Protein AF-A0A1B0CCS4-F1 (afdb_monomer_lite)

Structure (mmCIF, N/CA/C/O backbone):
data_AF-A0A1B0CCS4-F1
#
_entry.id   AF-A0A1B0CCS4-F1
#
loop_
_atom_site.group_PDB
_atom_site.id
_atom_site.type_symbol
_atom_site.label_atom_id
_atom_site.label_alt_id
_atom_site.label_comp_id
_atom_site.label_asym_id
_atom_site.label_entity_id
_atom_site.label_seq_id
_atom_site.pdbx_PDB_ins_code
_atom_site.Cartn_x
_atom_site.Cartn_y
_atom_site.Cartn_z
_atom_site.occupancy
_atom_site.B_iso_or_equiv
_atom_site.auth_seq_id
_atom_site.auth_comp_id
_atom_site.auth_asym_id
_atom_site.auth_atom_id
_atom_site.pdbx_PDB_model_num
ATOM 1 N N . MET A 1 1 ? -5.269 3.651 11.216 1.00 90.56 1 MET A N 1
ATOM 2 C CA . MET A 1 1 ? -6.444 4.478 10.857 1.00 90.56 1 MET A CA 1
ATOM 3 C C . MET A 1 1 ? -7.748 3.938 11.432 1.00 90.56 1 MET A C 1
ATOM 5 O O . MET A 1 1 ? -8.229 4.553 12.365 1.00 90.56 1 MET A O 1
ATOM 9 N N . ILE A 1 2 ? -8.294 2.793 10.990 1.00 92.44 2 ILE A N 1
ATOM 10 C CA . ILE A 1 2 ? -9.589 2.283 11.511 1.00 92.44 2 ILE A CA 1
ATOM 11 C C . ILE A 1 2 ? -9.585 2.104 13.036 1.00 92.44 2 ILE A C 1
ATOM 13 O O . ILE A 1 2 ? -10.446 2.640 13.720 1.00 92.44 2 ILE A O 1
ATOM 17 N N . GLN A 1 3 ? -8.573 1.439 13.597 1.00 92.25 3 GLN A N 1
ATOM 18 C CA . GLN A 1 3 ? -8.464 1.315 15.053 1.00 92.25 3 GLN A CA 1
ATOM 19 C C . GLN A 1 3 ? -8.343 2.676 15.762 1.00 92.25 3 GLN A C 1
ATOM 21 O O . GLN A 1 3 ? -8.887 2.835 16.841 1.00 92.25 3 GLN A O 1
ATOM 26 N N . ALA A 1 4 ? -7.674 3.665 15.161 1.00 93.12 4 ALA A N 1
ATOM 27 C CA . ALA A 1 4 ? -7.569 5.004 15.746 1.00 93.12 4 ALA A CA 1
ATOM 28 C C . ALA A 1 4 ? -8.921 5.741 15.739 1.00 93.12 4 ALA A C 1
ATOM 30 O O . ALA A 1 4 ? -9.232 6.443 16.690 1.00 93.12 4 ALA A O 1
ATOM 31 N N . GLN A 1 5 ? -9.742 5.528 14.705 1.00 93.69 5 GLN A N 1
ATOM 32 C CA . GLN A 1 5 ? -11.083 6.104 14.595 1.00 93.69 5 GLN A CA 1
ATOM 33 C C . GLN A 1 5 ? -12.068 5.517 15.617 1.00 93.69 5 GLN A C 1
ATOM 35 O O . GLN A 1 5 ? -12.843 6.252 16.217 1.00 93.69 5 GLN A O 1
ATOM 40 N N . PHE A 1 6 ? -12.062 4.193 15.792 1.00 93.44 6 PHE A N 1
ATOM 41 C CA . PHE A 1 6 ? -13.057 3.480 16.609 1.00 93.44 6 PHE A CA 1
ATOM 42 C C . PHE A 1 6 ? -12.520 3.033 17.983 1.00 93.44 6 PHE A C 1
ATOM 44 O O . PHE A 1 6 ? -13.225 2.375 18.750 1.00 93.44 6 PHE A O 1
ATOM 51 N N . GLY A 1 7 ? -11.259 3.353 18.293 1.00 93.44 7 GLY A N 1
ATOM 52 C CA . GLY A 1 7 ? -10.506 2.912 19.475 1.00 93.44 7 GLY A CA 1
ATOM 53 C C . GLY A 1 7 ? -10.087 1.436 19.424 1.00 93.44 7 GLY A C 1
ATOM 54 O O . GLY A 1 7 ? -8.920 1.090 19.613 1.00 93.44 7 GLY A O 1
ATOM 55 N N . GLU A 1 8 ? -11.031 0.550 19.114 1.00 92.38 8 GLU A N 1
ATOM 56 C CA . GLU A 1 8 ? -10.821 -0.889 18.972 1.00 92.38 8 GLU A CA 1
ATOM 57 C C . GLU A 1 8 ? -11.276 -1.367 17.597 1.00 92.38 8 GLU A C 1
ATOM 59 O O . GLU A 1 8 ? -12.308 -0.939 17.083 1.00 92.38 8 GLU A O 1
ATOM 64 N N . LEU A 1 9 ? -10.555 -2.333 17.023 1.00 88.69 9 LEU A N 1
ATOM 65 C CA . LEU A 1 9 ? -10.891 -2.865 15.701 1.00 88.69 9 LEU A CA 1
ATOM 66 C C . LEU A 1 9 ? -12.282 -3.526 15.666 1.00 88.69 9 LEU A C 1
ATOM 68 O O . LEU A 1 9 ? -12.962 -3.448 14.651 1.00 88.69 9 LEU A O 1
ATOM 72 N N . ARG A 1 10 ? -12.733 -4.109 16.787 1.00 90.12 10 ARG A N 1
ATOM 73 C CA . ARG A 1 10 ? -14.058 -4.746 16.919 1.00 90.12 10 ARG A CA 1
ATOM 74 C C . ARG A 1 10 ? -15.230 -3.761 16.862 1.00 90.12 10 ARG A C 1
ATOM 76 O O . ARG A 1 10 ? -16.349 -4.187 16.622 1.00 90.12 10 ARG A O 1
ATOM 83 N N . LYS A 1 11 ? -14.979 -2.474 17.123 1.00 92.50 11 LYS A N 1
ATOM 84 C CA . LYS A 1 11 ? -15.982 -1.398 17.055 1.00 92.50 11 LYS A CA 1
ATOM 85 C C . LYS A 1 11 ? -16.073 -0.777 15.659 1.00 92.50 11 LYS A C 1
ATOM 87 O O . LYS A 1 11 ? -16.936 0.062 15.425 1.00 92.50 11 LYS A O 1
ATOM 92 N N . GLY A 1 12 ? -15.162 -1.148 14.757 1.00 89.94 12 GLY A N 1
ATOM 93 C CA . GLY A 1 12 ? -15.214 -0.737 13.362 1.00 89.94 12 GLY A CA 1
ATOM 94 C C . GLY A 1 12 ? -16.344 -1.435 12.596 1.00 89.94 12 GLY A C 1
ATOM 95 O O . GLY A 1 12 ? -16.918 -2.409 13.084 1.00 89.94 12 GLY A O 1
ATOM 96 N N . PRO A 1 13 ? -16.666 -0.948 11.389 1.00 91.44 13 PRO A N 1
ATOM 97 C CA . PRO A 1 13 ? -17.661 -1.581 10.531 1.00 91.44 13 PRO A CA 1
ATOM 98 C C . PRO A 1 13 ? -17.219 -2.991 10.116 1.00 91.44 13 PRO A C 1
ATOM 100 O O . PRO A 1 13 ? -16.036 -3.239 9.883 1.00 91.44 13 PRO A O 1
ATOM 103 N N . GLU A 1 14 ? -18.186 -3.898 9.978 1.00 90.06 14 GLU A N 1
ATOM 104 C CA . GLU A 1 14 ? -17.939 -5.288 9.569 1.00 90.06 14 GLU A CA 1
ATOM 105 C C . GLU A 1 14 ? -17.468 -5.388 8.111 1.00 90.06 14 GLU A C 1
ATOM 107 O O . GLU A 1 14 ? -16.645 -6.234 7.771 1.00 90.06 14 GLU A O 1
ATOM 112 N N . THR A 1 15 ? -17.952 -4.488 7.251 1.00 90.62 15 THR A N 1
ATOM 113 C CA . THR A 1 15 ? -17.571 -4.420 5.836 1.00 90.62 15 THR A CA 1
ATOM 114 C C . THR A 1 15 ? -16.955 -3.064 5.512 1.00 90.62 15 THR A C 1
ATOM 116 O O . THR A 1 15 ? -17.512 -2.015 5.838 1.00 90.62 15 THR A O 1
ATOM 119 N N . LEU A 1 16 ? -15.810 -3.086 4.828 1.00 90.56 16 LEU A N 1
ATOM 120 C CA . LEU A 1 16 ? -15.141 -1.906 4.288 1.00 90.56 16 LEU A CA 1
ATOM 121 C C . LEU A 1 16 ? -15.202 -1.956 2.763 1.00 90.56 16 LEU A C 1
ATOM 123 O O . LEU A 1 16 ? -14.878 -2.976 2.162 1.00 90.56 16 LEU A O 1
ATOM 127 N N . SER A 1 17 ? -15.606 -0.848 2.147 1.00 9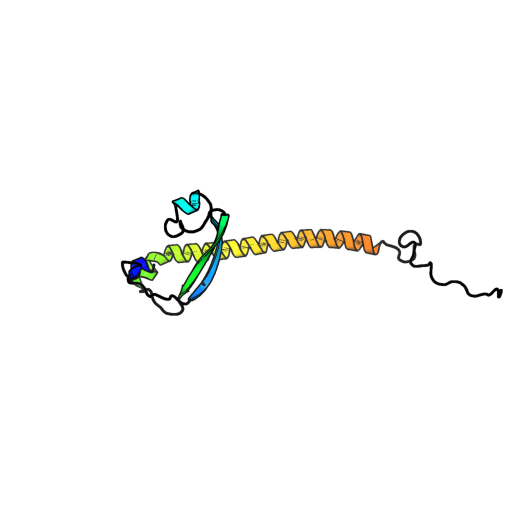2.69 17 SER A N 1
ATOM 128 C CA . SER A 1 17 ? -15.634 -0.686 0.690 1.00 92.69 17 SER A CA 1
ATOM 129 C C . SER A 1 17 ? -14.712 0.451 0.268 1.00 92.69 17 SER A C 1
ATOM 131 O O . SER A 1 17 ? -14.581 1.461 0.969 1.00 92.69 17 SER A O 1
ATOM 133 N N . GLY A 1 18 ? -14.034 0.263 -0.857 1.00 94.25 18 GLY A N 1
ATOM 134 C CA . GLY A 1 18 ? -13.088 1.232 -1.376 1.00 94.25 18 GLY A CA 1
ATOM 135 C C . GLY A 1 18 ? -12.334 0.730 -2.596 1.00 94.25 18 GLY A C 1
ATOM 136 O O . GLY A 1 18 ? -12.395 -0.440 -2.978 1.00 94.25 18 GLY A O 1
ATOM 137 N N . ARG A 1 19 ? -11.558 1.635 -3.181 1.00 95.12 19 ARG A N 1
ATOM 138 C CA . ARG A 1 19 ? -10.717 1.373 -4.347 1.00 95.12 19 ARG A CA 1
ATOM 139 C C . ARG A 1 19 ? -9.318 0.957 -3.923 1.00 95.12 19 ARG A C 1
ATOM 141 O O . ARG A 1 19 ? -8.679 1.659 -3.141 1.00 95.12 19 ARG A O 1
ATOM 148 N N . ILE A 1 20 ? -8.807 -0.124 -4.503 1.00 95.69 20 ILE A N 1
ATOM 149 C CA . ILE A 1 20 ? -7.416 -0.549 -4.316 1.00 95.69 20 ILE A CA 1
ATOM 150 C C . ILE A 1 20 ? -6.490 0.426 -5.053 1.00 95.69 20 ILE A C 1
ATOM 152 O O . ILE A 1 20 ? -6.655 0.669 -6.246 1.00 95.69 20 ILE A O 1
ATOM 156 N N . VAL A 1 21 ? -5.516 0.986 -4.336 1.00 94.81 21 VAL A N 1
ATOM 157 C CA . VAL A 1 21 ? -4.505 1.914 -4.876 1.00 94.81 21 VAL A CA 1
ATOM 158 C C . VAL A 1 21 ? -3.136 1.253 -4.986 1.00 94.81 21 VAL A C 1
ATOM 160 O O . VAL A 1 21 ? -2.336 1.620 -5.843 1.00 94.81 21 VAL A O 1
ATOM 163 N N . GLN A 1 22 ? -2.860 0.271 -4.132 1.00 94.31 22 GLN A N 1
ATOM 164 C CA . GLN A 1 22 ? -1.641 -0.523 -4.190 1.00 94.31 22 GLN A CA 1
ATOM 165 C C . GLN A 1 22 ? -1.945 -1.951 -3.769 1.00 94.31 22 GLN A C 1
ATOM 167 O O . GLN A 1 22 ? -2.749 -2.181 -2.865 1.00 94.31 22 GLN A O 1
ATOM 172 N N . LYS A 1 23 ? -1.274 -2.891 -4.423 1.00 95.06 23 LYS A N 1
ATOM 173 C CA . LYS A 1 23 ? -1.302 -4.308 -4.103 1.00 95.06 23 LYS A CA 1
ATOM 174 C C . LYS A 1 23 ? 0.140 -4.783 -3.995 1.00 95.06 23 LYS A C 1
ATOM 176 O O . LYS A 1 23 ? 0.882 -4.677 -4.965 1.00 95.06 23 LYS A O 1
ATOM 181 N N . ASP A 1 24 ? 0.512 -5.292 -2.830 1.00 94.38 24 ASP A N 1
ATOM 182 C CA . ASP A 1 24 ? 1.813 -5.907 -2.597 1.00 94.38 24 ASP A CA 1
ATOM 183 C C . ASP A 1 24 ? 1.595 -7.402 -2.314 1.00 94.38 24 ASP A C 1
ATOM 185 O O . ASP A 1 24 ? 0.904 -7.766 -1.358 1.00 94.38 24 ASP A O 1
ATOM 189 N N . SER A 1 25 ? 2.159 -8.261 -3.164 1.00 96.12 25 SER A N 1
ATOM 190 C CA . SER A 1 25 ? 2.066 -9.718 -3.038 1.00 96.12 25 SER A CA 1
ATOM 191 C C . SER A 1 25 ? 3.229 -10.271 -2.222 1.00 96.12 25 SER A C 1
ATOM 193 O O . SER A 1 25 ? 4.394 -9.970 -2.485 1.00 96.12 25 SER A O 1
ATOM 195 N N . PHE A 1 26 ? 2.913 -11.117 -1.249 1.00 96.12 26 PHE A N 1
ATOM 196 C CA . PHE A 1 26 ? 3.867 -11.731 -0.337 1.00 96.12 26 PHE A CA 1
ATOM 197 C C . PHE A 1 26 ? 3.723 -13.247 -0.339 1.00 96.12 26 PHE A C 1
ATOM 199 O O . PHE A 1 26 ? 2.670 -13.805 -0.638 1.00 96.12 26 PHE A O 1
ATOM 206 N N . THR A 1 27 ? 4.805 -13.915 0.042 1.00 96.94 27 THR A N 1
ATOM 207 C CA . THR A 1 27 ? 4.798 -15.334 0.393 1.00 96.94 27 THR A CA 1
ATOM 208 C C . THR A 1 27 ? 5.088 -15.443 1.881 1.00 96.94 27 THR A C 1
ATOM 210 O O . THR A 1 27 ? 6.019 -14.813 2.374 1.00 96.94 27 THR A O 1
ATOM 213 N N . MET A 1 28 ? 4.269 -16.200 2.606 1.00 96.94 28 MET A N 1
ATOM 214 C CA . MET A 1 28 ? 4.408 -16.376 4.046 1.00 96.94 28 MET A CA 1
ATOM 215 C C . MET A 1 28 ? 5.721 -17.092 4.373 1.00 96.94 28 MET A C 1
ATOM 217 O O . MET A 1 28 ? 5.937 -18.224 3.945 1.00 96.94 28 MET A O 1
ATOM 221 N N . ASP A 1 29 ? 6.559 -16.446 5.178 1.00 96.06 29 ASP A N 1
ATOM 222 C CA . ASP A 1 29 ? 7.798 -16.998 5.728 1.00 96.06 29 ASP A CA 1
ATOM 223 C C . ASP A 1 29 ? 7.776 -16.964 7.272 1.00 96.06 29 ASP A C 1
ATOM 225 O O . ASP A 1 29 ? 6.869 -16.395 7.894 1.00 96.06 29 ASP A O 1
ATOM 229 N N . GLU A 1 30 ? 8.768 -17.569 7.930 1.00 94.69 30 GLU A N 1
ATOM 230 C CA . GLU A 1 30 ? 8.865 -17.590 9.396 1.00 94.69 30 GLU A CA 1
ATOM 231 C C . GLU A 1 30 ? 8.965 -16.192 10.022 1.00 94.69 30 GLU A C 1
ATOM 233 O O . GLU A 1 30 ? 8.521 -15.987 11.158 1.00 94.69 30 GLU A O 1
ATOM 238 N N . THR A 1 31 ? 9.558 -15.222 9.323 1.00 94.56 31 THR A N 1
ATOM 239 C CA . THR A 1 31 ? 9.749 -13.861 9.841 1.00 94.56 31 THR A CA 1
ATOM 240 C C . THR A 1 31 ? 8.442 -13.071 9.814 1.00 94.56 31 THR A C 1
ATOM 242 O O . THR A 1 31 ? 8.072 -12.438 10.809 1.00 94.56 31 THR A O 1
ATOM 245 N N . LEU A 1 32 ? 7.694 -13.172 8.716 1.00 94.56 32 LEU A N 1
ATOM 246 C CA . LEU A 1 32 ? 6.375 -12.594 8.520 1.00 94.56 32 LEU A CA 1
ATOM 247 C C . LEU A 1 32 ? 5.377 -13.226 9.475 1.00 94.56 32 LEU A C 1
ATOM 249 O O . LEU A 1 32 ? 4.640 -12.494 10.129 1.00 94.56 32 LEU A O 1
ATOM 253 N N . ARG A 1 33 ? 5.418 -14.548 9.666 1.00 94.31 33 ARG A N 1
ATOM 254 C CA . ARG A 1 33 ? 4.539 -15.243 10.613 1.00 94.31 33 ARG A CA 1
ATOM 255 C C . ARG A 1 33 ? 4.710 -14.747 12.052 1.00 94.31 33 ARG A C 1
ATOM 257 O O . ARG A 1 33 ? 3.728 -14.595 12.774 1.00 94.31 33 ARG A O 1
ATOM 264 N N . LYS A 1 34 ? 5.946 -14.449 12.471 1.00 93.75 34 LYS A N 1
ATOM 265 C CA . LYS A 1 34 ? 6.238 -13.889 13.805 1.00 93.75 34 LYS A CA 1
ATOM 266 C C . LYS A 1 34 ? 5.762 -12.441 13.956 1.00 93.75 34 LYS A C 1
ATOM 268 O O . LYS A 1 34 ? 5.308 -12.058 15.035 1.00 93.75 34 LYS A O 1
ATOM 273 N N . ARG A 1 35 ? 5.876 -11.633 12.896 1.00 95.06 35 ARG A N 1
ATOM 274 C CA . ARG A 1 35 ? 5.491 -10.209 12.897 1.00 95.06 35 ARG A CA 1
ATOM 275 C C . ARG A 1 35 ? 3.981 -10.013 12.754 1.00 95.06 35 ARG A C 1
ATOM 277 O O . ARG A 1 35 ? 3.392 -9.215 13.478 1.00 95.06 35 ARG A O 1
ATOM 284 N N . LEU A 1 36 ? 3.352 -10.746 11.842 1.00 94.12 36 LEU A N 1
ATOM 285 C CA . LEU A 1 36 ? 1.940 -10.644 11.479 1.00 94.12 36 LEU A CA 1
ATOM 286 C C . LEU A 1 36 ? 1.130 -11.706 12.223 1.00 94.12 36 LEU A C 1
ATOM 288 O O . LEU A 1 36 ? 0.576 -12.626 11.628 1.00 94.12 36 LEU A O 1
ATOM 292 N N . LYS A 1 37 ? 1.045 -11.571 13.551 1.00 91.62 37 LYS A N 1
ATOM 293 C CA . LYS A 1 37 ? 0.366 -12.552 14.421 1.00 91.62 37 LYS A CA 1
ATOM 294 C C . LYS A 1 37 ? -1.086 -12.825 14.014 1.00 91.62 37 LYS A C 1
ATOM 296 O O . LYS A 1 37 ? -1.571 -13.940 14.160 1.00 91.62 37 LYS A O 1
ATOM 301 N N . TYR A 1 38 ? -1.768 -11.826 13.458 1.00 91.44 38 TYR A N 1
ATOM 302 C CA . TYR A 1 38 ? -3.139 -11.962 12.964 1.00 91.44 38 TYR A CA 1
ATOM 303 C C . TYR A 1 38 ? -3.256 -12.852 11.709 1.00 91.44 38 TYR A C 1
ATOM 305 O O . TYR A 1 38 ? -4.337 -13.360 11.433 1.00 91.44 38 TYR A O 1
ATOM 313 N N . LEU A 1 39 ? -2.153 -13.114 10.998 1.00 94.00 39 LEU A N 1
ATOM 314 C CA . LEU A 1 39 ? -2.071 -14.026 9.851 1.00 94.00 39 LEU A CA 1
ATOM 315 C C . LEU A 1 39 ? -1.380 -15.359 10.182 1.00 94.00 39 LEU A C 1
ATOM 317 O O . LEU A 1 39 ? -1.100 -16.139 9.280 1.00 94.00 39 LEU A O 1
ATOM 321 N N . GLN A 1 40 ? -1.116 -15.674 11.457 1.00 93.38 40 GLN A N 1
ATOM 322 C CA . GLN A 1 40 ? -0.358 -16.884 11.827 1.00 93.38 40 GLN A CA 1
ATOM 323 C C . GLN A 1 40 ? -1.045 -18.214 11.467 1.00 93.38 40 GLN A C 1
ATOM 325 O O . GLN A 1 40 ? -0.418 -19.276 11.558 1.00 93.38 40 GLN A O 1
ATOM 330 N N . HIS A 1 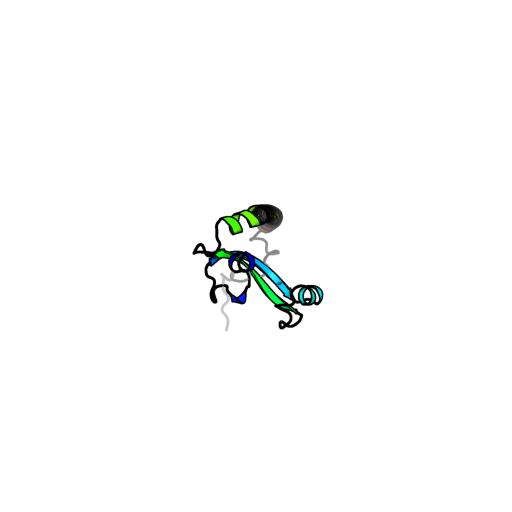41 ? -2.342 -18.139 11.160 1.00 93.94 41 HIS A N 1
ATOM 331 C CA . HIS A 1 41 ? -3.185 -19.249 10.732 1.00 93.94 41 HIS A CA 1
ATOM 332 C C . HIS A 1 41 ? -2.908 -19.651 9.278 1.00 93.94 41 HIS A C 1
ATOM 334 O O . HIS A 1 41 ? -3.239 -20.767 8.888 1.00 93.94 41 HIS A O 1
ATOM 340 N N . LEU A 1 42 ? -2.279 -18.770 8.492 1.00 95.00 42 LEU A N 1
ATOM 341 C CA . LEU A 1 42 ? -1.824 -19.094 7.149 1.00 95.00 42 LEU A CA 1
ATOM 342 C C . LEU A 1 42 ? -0.582 -20.006 7.218 1.00 95.00 42 LEU A C 1
ATOM 344 O O . LEU A 1 42 ? 0.331 -19.740 8.011 1.00 95.00 42 LEU A O 1
ATOM 348 N N . PRO A 1 43 ? -0.518 -21.071 6.399 1.00 94.75 43 PRO A N 1
ATOM 349 C CA . PRO A 1 43 ? 0.670 -21.909 6.280 1.00 94.75 43 PRO A CA 1
ATOM 350 C C . PRO A 1 43 ? 1.891 -21.137 5.764 1.00 94.75 43 PRO A C 1
ATOM 352 O O . PRO A 1 43 ? 1.764 -20.145 5.047 1.00 94.75 43 PRO A O 1
ATOM 355 N N . ILE A 1 44 ? 3.087 -21.638 6.073 1.00 95.06 44 ILE A N 1
ATOM 356 C CA . ILE A 1 44 ? 4.327 -21.185 5.424 1.00 95.06 44 ILE A CA 1
ATOM 357 C C . ILE A 1 44 ? 4.253 -21.513 3.923 1.00 95.06 44 ILE A C 1
ATOM 359 O O . ILE A 1 44 ? 3.590 -22.471 3.530 1.00 95.06 44 ILE A O 1
ATOM 363 N N . ALA A 1 45 ? 4.900 -20.693 3.094 1.00 94.44 45 ALA A N 1
ATOM 364 C CA . ALA A 1 45 ? 4.836 -20.699 1.631 1.00 94.44 45 ALA A CA 1
ATOM 365 C C . ALA A 1 45 ? 3.464 -20.340 1.023 1.00 94.44 45 ALA A C 1
ATOM 367 O O . ALA A 1 45 ? 3.328 -20.297 -0.199 1.00 94.44 45 ALA A O 1
ATOM 368 N N . CYS A 1 46 ? 2.451 -20.024 1.838 1.00 96.06 46 CYS A N 1
ATOM 369 C CA . CYS A 1 46 ? 1.178 -19.506 1.342 1.00 96.06 46 CYS A CA 1
ATOM 370 C C . CYS A 1 46 ? 1.359 -18.095 0.764 1.00 96.06 46 CYS A C 1
ATOM 372 O O . CYS A 1 46 ? 1.981 -17.239 1.397 1.00 96.06 46 CYS A O 1
ATOM 374 N N . GLN A 1 47 ? 0.807 -17.839 -0.422 1.00 96.62 47 GLN A N 1
ATOM 375 C CA . GLN A 1 47 ? 0.802 -16.507 -1.022 1.00 96.62 47 GLN A CA 1
ATOM 376 C C . GLN A 1 47 ? -0.386 -15.691 -0.511 1.00 96.62 47 GLN A C 1
ATOM 378 O O . GLN A 1 47 ? -1.508 -16.190 -0.444 1.00 96.62 47 GLN A O 1
ATOM 383 N N . PHE A 1 48 ? -0.142 -14.432 -0.162 1.00 96.44 48 PHE A N 1
ATOM 384 C CA . PHE A 1 48 ? -1.178 -13.496 0.261 1.00 96.44 48 PHE A CA 1
ATOM 385 C C . PHE A 1 48 ? -0.868 -12.088 -0.231 1.00 96.44 48 PHE A C 1
ATOM 387 O O . PHE A 1 48 ? 0.287 -11.722 -0.441 1.00 96.44 48 PHE A O 1
ATOM 394 N N . ASP A 1 49 ? -1.914 -11.284 -0.372 1.00 96.25 49 ASP A N 1
ATOM 395 C CA . ASP A 1 49 ? -1.807 -9.914 -0.850 1.00 96.25 49 ASP A CA 1
ATOM 396 C C . ASP A 1 49 ? -2.170 -8.931 0.261 1.00 96.25 49 ASP A C 1
ATOM 398 O O . ASP A 1 49 ? -3.175 -9.091 0.956 1.00 96.25 49 ASP A O 1
ATOM 402 N N . VAL A 1 50 ? -1.368 -7.880 0.402 1.00 94.69 50 VAL A N 1
ATOM 403 C CA . VAL A 1 50 ? -1.705 -6.714 1.218 1.00 94.69 50 VAL A CA 1
ATOM 404 C C . VAL A 1 50 ? -2.128 -5.599 0.279 1.00 94.69 50 VAL A C 1
ATOM 406 O O . VAL A 1 50 ? -1.393 -5.222 -0.635 1.00 94.69 50 VAL A O 1
ATOM 409 N N . VAL A 1 51 ? -3.329 -5.072 0.507 1.00 95.19 51 VAL A N 1
ATOM 410 C CA . VAL A 1 51 ? -3.907 -4.011 -0.318 1.00 95.19 51 VAL A CA 1
ATOM 411 C C . VAL A 1 51 ? -4.013 -2.710 0.465 1.00 95.19 51 VAL A C 1
ATOM 413 O O . VAL A 1 51 ? -4.502 -2.673 1.593 1.00 95.19 51 VAL A O 1
ATOM 416 N N . GLU A 1 52 ? -3.567 -1.622 -0.152 1.00 93.69 52 GLU A N 1
ATOM 417 C CA . GLU A 1 52 ? -3.887 -0.269 0.291 1.00 93.69 52 GLU A CA 1
ATOM 418 C C . GLU A 1 52 ? -5.163 0.173 -0.420 1.00 93.69 52 GLU A C 1
ATOM 420 O O . GLU A 1 52 ? -5.224 0.156 -1.653 1.00 93.69 52 GLU A O 1
ATOM 425 N N . ILE A 1 53 ? -6.170 0.580 0.353 1.00 93.44 53 ILE A N 1
ATOM 426 C CA . ILE A 1 53 ? -7.465 1.021 -0.167 1.00 93.44 53 ILE A CA 1
ATOM 427 C C . ILE A 1 53 ? -7.738 2.482 0.177 1.00 93.44 53 ILE A C 1
ATOM 429 O O . ILE A 1 53 ? -7.361 2.970 1.242 1.00 93.44 53 ILE A O 1
ATOM 433 N N . VAL A 1 54 ? -8.441 3.163 -0.721 1.00 92.38 54 VAL A N 1
ATOM 434 C CA . VAL A 1 54 ? -9.082 4.454 -0.464 1.00 92.38 54 VAL A CA 1
ATOM 435 C C . VAL A 1 54 ? -10.570 4.198 -0.309 1.00 92.38 54 VAL A C 1
ATOM 437 O O . VAL A 1 54 ? -11.195 3.675 -1.229 1.00 92.38 54 VAL A O 1
ATOM 440 N N . PHE A 1 55 ? -11.118 4.545 0.852 1.00 91.50 55 PHE A N 1
ATOM 441 C CA . PHE A 1 55 ? -12.536 4.357 1.146 1.00 91.50 55 PHE A CA 1
ATOM 442 C C . PHE A 1 55 ? -13.411 5.209 0.224 1.00 91.50 55 PHE A C 1
ATOM 444 O O . PHE A 1 55 ? -13.088 6.369 -0.034 1.00 91.50 55 PHE A O 1
ATOM 451 N N . ASP A 1 56 ? -14.525 4.642 -0.240 1.00 86.44 56 ASP A N 1
ATOM 452 C CA . ASP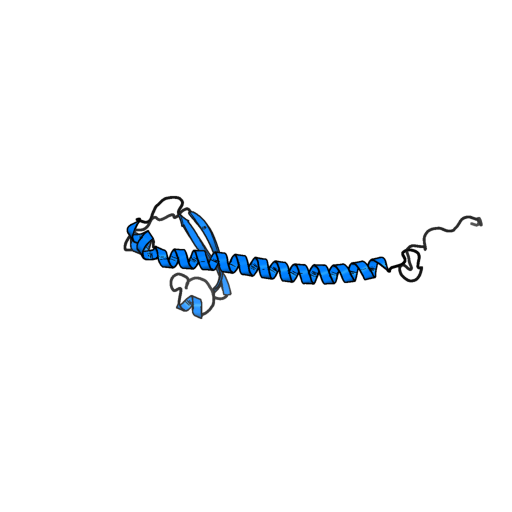 A 1 56 ? -15.494 5.382 -1.061 1.00 86.44 56 ASP A CA 1
ATOM 453 C C . ASP A 1 56 ? -16.316 6.357 -0.208 1.00 86.44 56 ASP A C 1
ATOM 455 O O . ASP A 1 56 ? -16.634 7.465 -0.635 1.00 86.44 56 ASP A O 1
ATOM 459 N N . THR A 1 57 ? -16.610 5.963 1.032 1.00 85.62 57 THR A N 1
ATOM 460 C CA . THR A 1 57 ? -17.274 6.797 2.038 1.00 85.62 57 THR A CA 1
ATOM 461 C C . THR A 1 57 ? -16.279 7.267 3.101 1.00 85.62 57 THR A C 1
ATOM 463 O O . THR A 1 57 ? -15.409 6.487 3.501 1.00 85.62 57 THR A O 1
ATOM 466 N N . PRO A 1 58 ? -16.412 8.496 3.632 1.00 84.50 58 PRO A N 1
ATOM 467 C CA . PRO A 1 58 ? -15.553 8.993 4.702 1.00 84.50 58 PRO A CA 1
ATOM 468 C C . PRO A 1 58 ? -15.879 8.292 6.033 1.00 84.50 58 PRO A C 1
ATOM 470 O O . PRO A 1 58 ? -16.685 8.763 6.826 1.00 84.50 58 PRO A O 1
ATOM 473 N N . ILE A 1 59 ? -15.253 7.135 6.265 1.00 88.38 59 ILE A N 1
ATOM 474 C CA . ILE A 1 59 ? -15.383 6.342 7.506 1.00 88.38 59 ILE A CA 1
ATOM 475 C C . ILE A 1 59 ? -14.475 6.901 8.618 1.00 88.38 59 ILE A C 1
ATOM 477 O O . ILE A 1 59 ? -14.701 6.656 9.800 1.00 88.38 59 ILE A O 1
ATOM 481 N N . VAL A 1 60 ? -13.432 7.644 8.241 1.00 91.75 60 VAL A N 1
ATOM 482 C CA . VAL A 1 60 ? -12.406 8.186 9.140 1.00 91.75 60 VAL A CA 1
ATOM 483 C C . VAL A 1 60 ? -12.575 9.701 9.252 1.00 91.75 60 VAL A C 1
ATOM 485 O O . VAL A 1 60 ? -12.768 10.373 8.238 1.00 91.75 60 VAL A O 1
ATOM 488 N N . SER A 1 61 ? -12.498 10.236 10.472 1.00 92.81 61 SER A N 1
ATOM 489 C CA . SER A 1 61 ? -12.629 11.668 10.731 1.00 92.81 61 SER A CA 1
ATOM 490 C C . SER A 1 61 ? -11.433 12.456 10.175 1.00 92.81 61 SER A C 1
ATOM 492 O O . SER A 1 61 ? -10.332 11.908 10.051 1.00 92.81 61 SER A O 1
ATOM 494 N N . PRO A 1 62 ? -11.605 13.756 9.873 1.00 91.81 62 PRO A N 1
ATOM 495 C CA . PRO A 1 62 ? -10.515 14.602 9.386 1.00 91.81 62 PRO A CA 1
ATOM 496 C C . PRO A 1 62 ? -9.320 14.664 10.346 1.00 91.81 62 PRO A C 1
ATOM 498 O O . PRO A 1 62 ? -8.182 14.669 9.895 1.00 91.81 62 PRO A O 1
ATOM 501 N N . GLU A 1 63 ? -9.562 14.648 11.657 1.00 94.12 63 GLU A N 1
ATOM 502 C CA . GLU A 1 63 ? -8.511 14.679 12.686 1.00 94.12 63 GLU A CA 1
ATOM 503 C C . GLU A 1 63 ? -7.611 13.438 12.619 1.00 94.12 63 GLU A C 1
ATOM 505 O O . GLU A 1 63 ? -6.380 13.525 12.639 1.00 94.12 63 GLU A O 1
ATOM 510 N N . VAL A 1 64 ? -8.223 12.258 12.469 1.00 94.69 64 VAL A N 1
ATOM 511 C CA . VAL A 1 64 ? -7.475 11.011 12.295 1.00 94.69 64 VAL A CA 1
ATOM 512 C C . VAL A 1 64 ? -6.777 11.018 10.937 1.00 94.69 64 VAL A C 1
ATOM 514 O O . VAL A 1 64 ? -5.613 10.641 10.856 1.00 94.69 64 VAL A O 1
ATOM 517 N N . MET A 1 65 ? -7.430 11.486 9.870 1.00 92.62 65 MET A N 1
ATOM 518 C CA . MET A 1 65 ? -6.787 11.630 8.558 1.00 92.62 65 MET A CA 1
ATOM 519 C C . MET A 1 65 ? -5.531 12.509 8.620 1.00 92.62 65 MET A C 1
ATOM 521 O O . MET A 1 65 ? -4.516 12.150 8.022 1.00 92.62 65 MET A O 1
ATOM 525 N N . ASP A 1 66 ? -5.584 13.617 9.359 1.00 94.12 66 ASP A N 1
ATOM 526 C CA . ASP A 1 66 ? -4.463 14.542 9.515 1.00 94.12 66 ASP A CA 1
ATOM 527 C C . ASP A 1 66 ? -3.299 13.905 10.284 1.00 94.12 66 ASP A C 1
ATOM 529 O O . ASP A 1 66 ? -2.149 13.976 9.846 1.00 94.12 66 ASP A O 1
ATOM 533 N N . THR A 1 67 ? -3.614 13.145 11.340 1.00 95.19 67 THR A N 1
ATOM 534 C CA . THR A 1 67 ? -2.633 12.381 12.132 1.00 95.19 67 THR A CA 1
ATOM 535 C C . THR A 1 67 ? -1.812 11.411 11.271 1.00 95.19 67 THR A C 1
ATOM 537 O O . THR A 1 67 ? -0.624 11.212 11.512 1.00 95.19 67 THR A O 1
ATOM 540 N N . PHE A 1 68 ? -2.424 10.804 10.247 1.00 94.25 68 PHE A N 1
ATOM 541 C CA . PHE A 1 68 ? -1.750 9.870 9.331 1.00 94.25 68 PHE A CA 1
ATOM 542 C C . PHE A 1 68 ? -1.296 10.532 8.015 1.00 94.25 68 PHE A C 1
ATOM 544 O O . PHE A 1 68 ? -0.813 9.844 7.112 1.00 94.25 68 PHE A O 1
ATOM 551 N N . SER A 1 69 ? -1.429 11.854 7.871 1.00 93.38 69 SER A N 1
ATOM 552 C CA . SER A 1 69 ? -1.241 12.542 6.588 1.00 93.38 69 SER A CA 1
ATOM 553 C C . SER A 1 69 ? 0.181 12.422 6.032 1.00 93.38 69 SER A C 1
ATOM 555 O O . SER A 1 69 ? 0.355 12.233 4.826 1.00 93.38 69 SER A O 1
ATOM 557 N N . GLU A 1 70 ? 1.205 12.479 6.885 1.00 95.88 70 GLU A N 1
ATOM 558 C CA . GLU A 1 70 ? 2.604 12.305 6.478 1.00 95.88 70 GLU A CA 1
ATOM 559 C C . GLU A 1 70 ? 2.877 10.892 5.956 1.00 95.88 70 GLU A C 1
ATOM 561 O O . GLU A 1 70 ? 3.516 10.721 4.915 1.00 95.88 70 GLU A O 1
ATOM 566 N N . GLU A 1 71 ? 2.337 9.875 6.630 1.00 94.25 71 GLU A N 1
ATOM 567 C CA . GLU A 1 71 ? 2.475 8.483 6.211 1.00 94.25 71 GLU A CA 1
ATOM 568 C C . GLU A 1 71 ? 1.784 8.250 4.860 1.00 94.25 71 GLU A C 1
ATOM 570 O O . GLU A 1 71 ? 2.374 7.665 3.949 1.00 94.25 71 GLU A O 1
ATOM 575 N N . LEU A 1 72 ? 0.568 8.778 4.687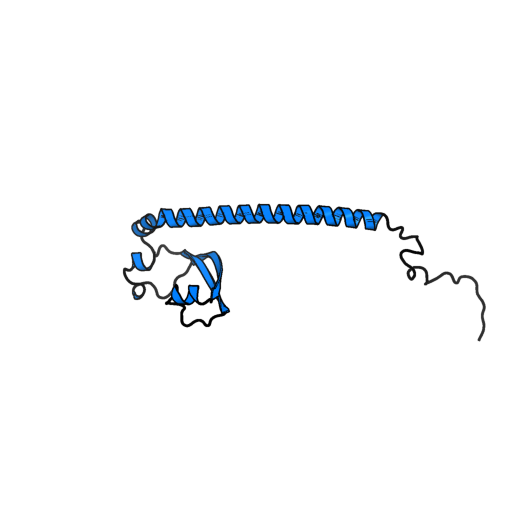 1.00 93.06 72 LEU A N 1
ATOM 576 C CA . LEU A 1 72 ? -0.174 8.705 3.425 1.00 93.06 72 LEU A CA 1
ATOM 577 C C . LEU A 1 72 ? 0.577 9.402 2.279 1.00 93.06 72 LEU A C 1
ATOM 579 O O . LEU A 1 72 ? 0.693 8.844 1.184 1.00 93.06 72 LEU A O 1
ATOM 583 N N . LYS A 1 73 ? 1.143 10.591 2.528 1.00 94.38 73 LYS A N 1
ATOM 584 C CA . LYS A 1 73 ? 1.970 11.321 1.551 1.00 94.38 73 LYS A CA 1
ATOM 585 C C . LYS A 1 73 ? 3.231 10.541 1.185 1.00 94.38 73 LYS A C 1
ATOM 587 O O . LYS A 1 73 ? 3.569 10.446 0.005 1.00 94.38 73 LYS A O 1
ATOM 592 N N . SER A 1 74 ? 3.906 9.950 2.171 1.00 95.50 74 SER A N 1
ATOM 593 C CA . SER A 1 74 ? 5.091 9.113 1.956 1.00 95.50 74 SER A CA 1
ATOM 594 C C . SER A 1 74 ? 4.768 7.905 1.071 1.00 95.50 74 SER A C 1
ATOM 596 O O . SER A 1 74 ? 5.446 7.665 0.070 1.00 95.50 74 SER A O 1
ATOM 598 N N . ARG A 1 75 ? 3.663 7.202 1.352 1.00 93.81 75 ARG A N 1
ATOM 599 C CA . ARG A 1 75 ? 3.191 6.077 0.528 1.00 93.81 75 ARG A CA 1
ATOM 600 C C . ARG A 1 75 ? 2.858 6.509 -0.901 1.00 93.81 75 ARG A C 1
ATOM 602 O O . ARG A 1 75 ? 3.297 5.862 -1.851 1.00 93.81 75 ARG A O 1
ATOM 609 N N . ALA A 1 76 ? 2.170 7.638 -1.075 1.00 93.56 76 ALA A N 1
ATOM 610 C CA . ALA A 1 76 ? 1.871 8.189 -2.397 1.00 93.56 76 ALA A CA 1
ATOM 611 C C . ALA A 1 76 ? 3.141 8.548 -3.189 1.00 93.56 76 ALA A C 1
ATOM 613 O O . ALA A 1 76 ? 3.241 8.229 -4.375 1.00 93.56 76 ALA A O 1
ATOM 614 N N . LYS A 1 77 ? 4.140 9.152 -2.535 1.00 95.25 77 LYS A N 1
ATOM 615 C CA . LYS A 1 77 ? 5.440 9.450 -3.150 1.00 95.25 77 LYS A CA 1
ATOM 616 C C . LYS A 1 77 ? 6.163 8.171 -3.566 1.00 95.25 77 LYS A C 1
ATOM 618 O O 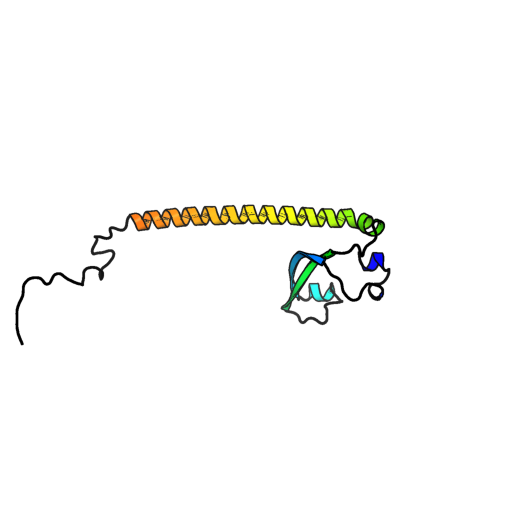. LYS A 1 77 ? 6.642 8.086 -4.694 1.00 95.25 77 LYS A O 1
ATOM 623 N N . ASN A 1 78 ? 6.196 7.162 -2.697 1.00 93.19 78 ASN A N 1
ATOM 624 C CA . ASN A 1 78 ? 6.830 5.879 -2.996 1.00 93.19 78 ASN A CA 1
ATOM 625 C C . ASN A 1 78 ? 6.188 5.201 -4.213 1.00 93.19 78 ASN A C 1
ATOM 627 O O . ASN A 1 78 ? 6.909 4.686 -5.064 1.00 93.19 78 ASN A O 1
ATOM 631 N N . ARG A 1 79 ? 4.857 5.273 -4.360 1.00 92.69 79 ARG A N 1
ATOM 632 C CA . ARG A 1 79 ? 4.163 4.797 -5.569 1.00 92.69 79 ARG A CA 1
ATOM 633 C C . ARG A 1 79 ? 4.631 5.505 -6.832 1.00 92.69 79 ARG A C 1
ATOM 635 O O . ARG A 1 79 ? 4.918 4.848 -7.826 1.00 92.69 79 ARG A O 1
ATOM 642 N N . GLN A 1 80 ? 4.723 6.832 -6.801 1.00 93.81 80 GLN A N 1
ATOM 643 C CA . GLN A 1 80 ? 5.169 7.606 -7.962 1.00 93.81 80 GLN A CA 1
ATOM 644 C C . GLN A 1 80 ? 6.616 7.284 -8.342 1.00 93.81 80 GLN A C 1
ATOM 646 O O . GLN A 1 80 ? 6.926 7.161 -9.527 1.00 93.81 80 GLN A O 1
ATOM 651 N N . VAL A 1 81 ? 7.491 7.120 -7.346 1.00 95.44 81 VAL A N 1
ATOM 652 C CA . VAL A 1 81 ? 8.887 6.724 -7.565 1.00 95.44 81 VAL A CA 1
ATOM 653 C C . VAL A 1 81 ? 8.951 5.338 -8.204 1.00 95.44 81 VAL A C 1
ATOM 655 O O . VAL A 1 81 ? 9.551 5.212 -9.268 1.00 95.44 81 VAL A O 1
ATOM 658 N N . ARG A 1 82 ? 8.261 4.338 -7.639 1.00 91.69 82 ARG A N 1
ATOM 659 C CA . ARG A 1 82 ? 8.203 2.978 -8.206 1.00 91.69 82 ARG A CA 1
ATOM 660 C C . ARG A 1 82 ? 7.684 2.980 -9.643 1.00 91.69 82 ARG A C 1
ATOM 662 O O . ARG A 1 82 ? 8.337 2.428 -10.519 1.00 91.69 82 ARG A O 1
ATOM 669 N N . ALA A 1 83 ? 6.580 3.679 -9.909 1.00 92.38 83 ALA A N 1
ATOM 670 C CA . ALA A 1 83 ? 6.008 3.774 -11.252 1.00 92.38 83 ALA A CA 1
ATOM 671 C C . ALA A 1 83 ? 6.971 4.432 -12.255 1.00 92.38 83 ALA A C 1
ATOM 673 O O . ALA A 1 83 ? 7.024 4.059 -13.426 1.00 92.38 83 ALA A O 1
ATOM 674 N N . ARG A 1 84 ? 7.758 5.422 -11.815 1.00 95.00 84 ARG A N 1
ATOM 675 C CA . ARG A 1 84 ? 8.793 6.038 -12.652 1.00 95.00 84 ARG A CA 1
ATOM 676 C C . ARG A 1 84 ? 9.947 5.072 -12.915 1.00 95.00 84 ARG A C 1
ATOM 678 O O . ARG A 1 84 ? 10.409 4.985 -14.049 1.00 95.00 84 ARG A O 1
ATOM 685 N N . GLU A 1 85 ? 10.422 4.378 -11.887 1.00 95.25 85 GLU A N 1
ATOM 686 C CA . GLU A 1 85 ? 11.505 3.399 -12.002 1.00 95.25 85 GLU A CA 1
ATOM 687 C C . GLU A 1 85 ? 11.123 2.227 -12.907 1.00 95.25 85 GLU A C 1
ATOM 689 O O . GLU A 1 85 ? 11.939 1.807 -13.724 1.00 95.25 85 GLU A O 1
ATOM 694 N N . GLU A 1 86 ? 9.882 1.745 -12.817 1.00 93.50 86 GLU A N 1
ATOM 695 C CA . GLU A 1 86 ? 9.336 0.714 -13.703 1.00 93.50 86 GLU A CA 1
ATOM 696 C C . GLU A 1 86 ? 9.329 1.171 -15.159 1.00 93.50 86 GLU A C 1
ATOM 698 O O . GLU A 1 86 ? 9.924 0.492 -15.992 1.00 93.50 86 GLU A O 1
ATOM 703 N N . ARG A 1 87 ? 8.806 2.367 -15.462 1.00 94.38 87 ARG A N 1
ATOM 704 C CA . ARG A 1 87 ? 8.843 2.915 -16.832 1.00 94.38 87 ARG A CA 1
ATOM 705 C C . ARG A 1 87 ? 10.261 3.036 -17.375 1.00 94.38 87 ARG A C 1
ATOM 707 O O . ARG A 1 87 ? 10.524 2.680 -18.517 1.00 94.38 87 ARG A O 1
ATOM 714 N N . ILE A 1 88 ? 11.195 3.534 -16.564 1.00 95.81 88 ILE A N 1
ATOM 715 C CA . ILE A 1 88 ? 12.601 3.652 -16.976 1.00 95.81 88 ILE A CA 1
ATOM 716 C C . ILE A 1 88 ? 13.194 2.264 -17.251 1.00 95.81 88 ILE A C 1
ATOM 718 O O . ILE A 1 88 ? 13.961 2.099 -18.200 1.00 95.81 88 ILE A O 1
ATOM 722 N N . ARG A 1 89 ? 12.862 1.267 -16.425 1.00 95.06 89 ARG A N 1
ATOM 723 C CA . ARG A 1 89 ? 13.319 -0.113 -16.602 1.00 95.06 89 ARG A CA 1
ATOM 724 C C . ARG A 1 89 ? 12.762 -0.715 -17.892 1.00 95.06 89 ARG A C 1
ATOM 726 O O . ARG A 1 89 ? 13.538 -1.264 -18.664 1.00 95.06 89 ARG A O 1
ATOM 733 N N . GLU A 1 90 ? 11.468 -0.557 -18.147 1.00 94.69 90 GLU A N 1
ATOM 734 C CA . GLU A 1 90 ? 10.803 -1.014 -19.373 1.00 94.69 90 GLU A CA 1
ATOM 735 C C . GLU A 1 90 ? 11.407 -0.370 -20.620 1.00 94.69 90 GLU A C 1
ATOM 737 O O . GLU A 1 90 ? 11.751 -1.075 -21.563 1.00 94.69 90 GLU A O 1
ATOM 742 N N . MET A 1 91 ? 11.637 0.947 -20.605 1.00 94.38 91 MET A N 1
ATOM 743 C CA . MET A 1 91 ? 12.285 1.645 -21.720 1.00 94.38 91 MET A CA 1
ATOM 744 C C . MET A 1 91 ? 13.667 1.066 -22.039 1.00 94.38 91 MET A C 1
ATOM 746 O O . MET A 1 91 ? 13.984 0.848 -23.204 1.00 94.38 91 MET A O 1
ATOM 750 N N . LYS A 1 92 ? 14.482 0.777 -21.015 1.00 95.56 92 LYS A N 1
ATOM 751 C CA . LYS A 1 92 ? 15.809 0.168 -21.205 1.00 95.56 92 LYS A CA 1
ATOM 752 C C . LYS A 1 92 ? 15.723 -1.258 -21.747 1.00 95.56 92 LYS A C 1
ATOM 754 O O . LYS A 1 92 ? 16.535 -1.634 -22.586 1.00 95.56 92 LYS A O 1
ATOM 759 N N . ILE A 1 93 ? 14.767 -2.051 -21.260 1.00 93.44 93 ILE A N 1
ATOM 760 C CA . ILE A 1 93 ? 14.533 -3.414 -21.753 1.00 93.44 93 ILE A CA 1
ATOM 761 C C . ILE A 1 93 ? 14.136 -3.367 -23.232 1.00 93.44 93 ILE A C 1
ATOM 763 O O . ILE A 1 93 ? 14.733 -4.077 -24.039 1.00 93.44 93 ILE A O 1
ATOM 767 N N . ASN A 1 94 ? 13.202 -2.484 -23.591 1.00 93.56 94 ASN A N 1
ATOM 768 C CA . ASN A 1 94 ? 12.734 -2.320 -24.965 1.00 93.56 94 ASN A CA 1
ATOM 769 C C . ASN A 1 94 ? 13.851 -1.831 -25.888 1.00 93.56 94 ASN A C 1
ATOM 771 O O . ASN A 1 94 ? 14.030 -2.388 -26.958 1.00 93.56 94 ASN A O 1
ATOM 775 N N . GLU A 1 95 ? 14.679 -0.879 -25.455 1.00 94.25 95 GLU A N 1
ATOM 776 C CA . GLU A 1 95 ? 15.816 -0.417 -26.257 1.00 94.25 95 GLU A CA 1
ATOM 777 C C . GLU A 1 95 ? 16.811 -1.551 -26.566 1.00 94.25 95 GLU A C 1
ATOM 779 O O . GLU A 1 95 ? 17.310 -1.668 -27.688 1.00 94.25 95 GLU A O 1
ATOM 784 N N . VAL A 1 96 ? 17.111 -2.408 -25.583 1.00 92.50 96 VAL A N 1
ATOM 785 C CA . VAL A 1 96 ? 17.970 -3.584 -25.802 1.00 92.50 96 VAL A CA 1
ATOM 786 C C . VAL A 1 96 ? 17.303 -4.567 -26.760 1.00 92.50 96 VAL A C 1
ATOM 788 O O . VAL A 1 96 ? 17.971 -5.071 -27.666 1.00 92.50 96 VAL A O 1
ATOM 791 N N . TYR A 1 97 ? 16.006 -4.815 -26.579 1.00 90.88 97 TYR A N 1
ATOM 792 C CA . TYR A 1 97 ? 15.221 -5.686 -27.447 1.00 90.88 97 TYR A CA 1
ATOM 793 C C . TYR A 1 97 ? 15.206 -5.175 -28.895 1.00 90.88 97 TYR A C 1
ATOM 795 O O . TYR A 1 97 ? 15.572 -5.918 -29.801 1.00 90.88 97 TYR A O 1
ATOM 803 N N . ASP A 1 98 ? 14.921 -3.893 -29.115 1.00 91.00 98 ASP A N 1
ATOM 804 C CA . ASP A 1 98 ? 14.875 -3.259 -30.436 1.00 91.00 98 ASP A CA 1
ATOM 805 C C . ASP A 1 98 ? 16.234 -3.309 -31.139 1.00 91.00 98 ASP A C 1
ATOM 807 O O . ASP A 1 98 ? 16.319 -3.602 -32.331 1.00 91.00 98 ASP A O 1
ATOM 811 N N . ARG A 1 99 ? 17.333 -3.094 -30.403 1.00 90.88 99 ARG A N 1
ATOM 812 C CA . ARG A 1 99 ? 18.691 -3.232 -30.954 1.00 90.88 99 ARG A CA 1
ATOM 813 C C . ARG A 1 99 ? 18.998 -4.669 -31.374 1.00 90.88 99 ARG A C 1
ATOM 815 O O . ARG A 1 99 ? 19.653 -4.869 -32.397 1.00 90.88 99 ARG A O 1
ATOM 822 N N . GLN A 1 100 ? 18.582 -5.666 -30.591 1.00 88.38 100 GLN A N 1
ATOM 823 C CA . GLN A 1 100 ? 18.766 -7.077 -30.947 1.00 88.38 100 GLN A CA 1
ATOM 824 C C . GLN A 1 100 ? 17.904 -7.457 -32.151 1.00 88.38 100 GLN A C 1
ATOM 826 O O . GLN A 1 100 ? 18.420 -8.040 -33.103 1.00 88.38 100 GLN A O 1
ATOM 831 N N . MET A 1 101 ? 16.630 -7.065 -32.150 1.00 81.81 101 MET A N 1
ATOM 832 C CA . MET A 1 101 ? 15.707 -7.312 -33.255 1.00 81.81 101 MET A CA 1
ATOM 833 C C . MET A 1 101 ? 16.160 -6.623 -34.540 1.00 81.81 101 MET A C 1
ATOM 835 O O . MET A 1 101 ? 16.150 -7.257 -35.587 1.00 81.81 101 MET A O 1
ATOM 839 N N . GLY A 1 102 ? 16.650 -5.383 -34.477 1.00 84.62 102 GLY A N 1
ATOM 840 C CA . GLY A 1 102 ? 17.216 -4.684 -35.632 1.00 84.62 102 GLY A CA 1
ATOM 841 C C . GLY A 1 102 ? 18.410 -5.425 -36.243 1.00 84.62 102 GLY A C 1
ATOM 842 O O . GLY A 1 102 ? 18.467 -5.595 -37.459 1.00 84.62 102 GLY A O 1
ATOM 843 N N . LYS A 1 103 ? 19.320 -5.950 -35.409 1.00 76.62 103 LYS A N 1
ATOM 844 C CA . LYS A 1 103 ? 20.429 -6.803 -35.873 1.00 76.62 103 LYS A CA 1
ATOM 845 C C . LYS A 1 103 ? 19.928 -8.103 -36.507 1.00 76.62 103 LYS A C 1
ATOM 847 O O . LYS A 1 103 ? 20.420 -8.480 -37.564 1.00 76.62 103 LYS A O 1
ATOM 852 N N . MET A 1 104 ? 18.943 -8.765 -35.897 1.00 75.19 104 MET A N 1
ATOM 853 C CA . MET A 1 104 ? 18.357 -9.993 -36.448 1.00 75.19 104 MET A CA 1
ATOM 854 C C . MET A 1 104 ? 17.640 -9.734 -37.779 1.00 75.19 104 MET A C 1
ATOM 856 O O . MET A 1 104 ? 17.803 -10.499 -38.722 1.00 75.19 104 MET A O 1
ATOM 860 N N . MET A 1 105 ? 16.896 -8.633 -37.902 1.00 76.88 105 MET A N 1
ATOM 861 C CA . MET A 1 105 ? 16.231 -8.255 -39.151 1.00 76.88 105 MET A CA 1
ATOM 862 C C . MET A 1 105 ? 17.229 -7.915 -40.258 1.00 76.88 105 MET A C 1
ATOM 864 O O . MET A 1 105 ? 17.005 -8.306 -41.399 1.00 76.88 105 MET A O 1
ATOM 868 N N . GLN A 1 106 ? 18.342 -7.245 -39.941 1.00 69.62 106 GLN A N 1
ATOM 869 C CA . GLN A 1 106 ? 19.423 -7.023 -40.907 1.00 69.62 106 GLN A CA 1
ATOM 870 C C . GLN A 1 106 ? 20.027 -8.344 -41.398 1.00 69.62 106 GLN A C 1
ATOM 872 O O . GLN A 1 106 ? 20.241 -8.496 -42.594 1.00 69.62 106 GLN A O 1
ATOM 877 N N . GLN A 1 107 ? 20.242 -9.313 -40.502 1.00 66.12 107 GLN A N 1
ATOM 878 C CA . GLN A 1 107 ? 20.721 -10.647 -40.880 1.00 66.12 107 GLN A CA 1
ATOM 879 C C . GLN A 1 107 ? 19.719 -11.399 -41.766 1.00 66.12 107 GLN A C 1
ATOM 881 O O . GLN A 1 107 ? 20.131 -12.076 -42.699 1.00 66.12 107 GLN A O 1
ATOM 886 N N . VAL A 1 108 ? 18.414 -11.275 -41.499 1.00 64.56 108 VAL A N 1
ATOM 887 C CA . VAL A 1 108 ? 17.359 -11.910 -42.310 1.00 64.56 108 VAL A CA 1
ATOM 888 C C . VAL A 1 108 ? 17.195 -11.234 -43.675 1.00 64.56 108 VAL A C 1
ATOM 890 O O . VAL A 1 108 ? 16.927 -11.918 -44.656 1.00 64.56 108 VAL A O 1
ATOM 893 N N . ALA A 1 109 ? 17.376 -9.915 -43.764 1.00 65.44 10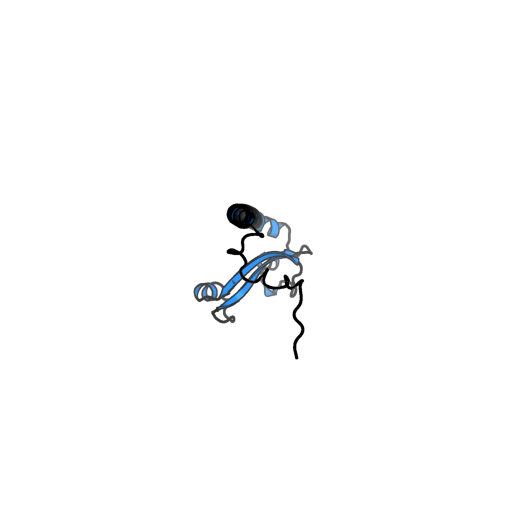9 ALA A N 1
ATOM 894 C CA . ALA A 1 109 ? 17.336 -9.193 -45.037 1.00 65.44 109 ALA A CA 1
ATOM 895 C C . ALA A 1 109 ? 18.491 -9.577 -45.982 1.00 65.44 109 ALA A C 1
ATOM 897 O O . ALA A 1 109 ? 18.339 -9.464 -47.194 1.00 65.44 109 ALA A O 1
ATOM 898 N N . ASP A 1 110 ? 19.614 -10.052 -45.436 1.00 62.56 110 ASP A N 1
ATOM 899 C CA . ASP A 1 110 ? 20.772 -10.552 -46.193 1.00 62.56 110 ASP A CA 1
ATOM 900 C C . ASP A 1 110 ? 20.616 -12.030 -46.619 1.00 62.56 110 ASP A C 1
ATOM 902 O O . ASP A 1 110 ? 21.511 -12.629 -47.216 1.00 62.56 110 ASP A O 1
ATOM 906 N N . ILE A 1 111 ? 19.467 -12.651 -46.321 1.00 67.25 111 ILE A N 1
ATOM 907 C CA . ILE A 1 111 ? 19.136 -13.987 -46.817 1.00 67.25 111 ILE A CA 1
ATOM 908 C C . ILE A 1 111 ? 18.588 -13.846 -48.238 1.00 67.25 111 ILE A C 1
ATOM 910 O O . ILE A 1 111 ? 17.445 -13.442 -48.450 1.00 67.25 111 ILE A O 1
ATOM 914 N N . ASP A 1 112 ? 19.396 -14.240 -49.219 1.00 68.38 112 ASP A N 1
ATOM 915 C CA . ASP A 1 112 ? 18.941 -14.386 -50.597 1.00 68.38 112 ASP A CA 1
ATOM 916 C C . ASP A 1 112 ? 17.898 -15.513 -50.696 1.00 68.38 112 ASP A C 1
ATOM 918 O O . ASP A 1 112 ? 18.216 -16.703 -50.624 1.00 68.38 112 ASP A O 1
ATOM 922 N N . ILE A 1 113 ? 16.635 -15.125 -50.884 1.00 64.25 113 ILE A N 1
ATOM 923 C CA . ILE A 1 113 ? 15.489 -16.031 -51.054 1.00 64.25 113 ILE A CA 1
ATOM 924 C C . ILE A 1 113 ? 15.649 -16.891 -52.329 1.00 64.25 113 ILE A C 1
ATOM 926 O O . ILE A 1 113 ? 15.035 -17.952 -52.441 1.00 64.25 113 ILE A O 1
ATOM 930 N N . GLY A 1 114 ? 16.498 -16.474 -53.278 1.00 63.69 114 GLY A N 1
ATOM 931 C CA . GLY A 1 114 ? 16.853 -17.230 -54.478 1.00 63.69 114 GLY A CA 1
ATOM 932 C C . GLY A 1 114 ? 18.009 -18.221 -54.297 1.00 63.69 114 GLY A C 1
ATOM 933 O O . GLY A 1 114 ? 18.232 -19.044 -55.189 1.00 63.69 114 GLY A O 1
ATOM 934 N N . SER A 1 115 ? 18.731 -18.187 -53.170 1.00 64.38 115 SER A N 1
ATOM 935 C CA . SER A 1 115 ? 19.886 -19.059 -52.948 1.00 64.38 115 SER A CA 1
ATOM 936 C C . SER A 1 115 ? 19.453 -20.495 -52.602 1.00 64.38 115 SER A C 1
ATOM 938 O O . SER A 1 115 ? 18.808 -20.723 -51.571 1.00 64.38 115 SER A O 1
ATOM 940 N N . PRO A 1 116 ? 19.869 -21.516 -53.382 1.00 61.56 116 PRO A N 1
ATOM 941 C CA . PRO A 1 116 ? 19.544 -22.924 -53.118 1.00 61.56 116 PRO A CA 1
ATOM 942 C C . PRO A 1 116 ? 20.106 -23.467 -51.793 1.00 61.56 116 PRO A C 1
ATOM 944 O O . PRO A 1 116 ? 19.735 -24.564 -51.373 1.00 61.56 116 PRO A O 1
ATOM 947 N N . GLN A 1 117 ? 21.023 -22.727 -51.160 1.00 63.12 117 GLN A N 1
ATOM 948 C CA . GLN A 1 117 ? 21.739 -23.107 -49.939 1.00 63.12 117 GLN A CA 1
ATOM 949 C C . GLN A 1 117 ? 20.956 -22.738 -48.668 1.00 63.12 117 GLN A C 1
ATOM 951 O O . GLN A 1 117 ? 21.041 -23.459 -47.678 1.00 63.12 117 GLN A O 1
ATOM 956 N N . GLY A 1 118 ? 20.177 -21.647 -48.702 1.00 62.69 118 GLY A N 1
ATOM 957 C CA . GLY A 1 118 ? 19.376 -21.176 -47.564 1.00 62.69 118 GLY A CA 1
ATOM 958 C C . GLY A 1 118 ? 18.055 -21.928 -47.395 1.00 62.69 118 GLY A C 1
ATOM 959 O O . GLY A 1 118 ? 17.589 -22.117 -46.273 1.00 62.69 118 GLY A O 1
ATOM 960 N N . PHE A 1 119 ? 17.480 -22.425 -48.498 1.00 62.00 119 PHE A N 1
ATOM 961 C CA . PHE A 1 119 ? 16.196 -23.137 -48.493 1.00 62.00 119 PHE A CA 1
ATOM 962 C C . PHE A 1 119 ? 16.216 -24.381 -49.406 1.00 62.00 119 PHE A C 1
ATOM 964 O O . PHE A 1 119 ? 15.645 -24.370 -50.501 1.00 62.00 119 PHE A O 1
ATOM 971 N N . PRO A 1 120 ? 16.833 -25.497 -48.963 1.00 58.59 120 PRO A N 1
ATOM 972 C CA . PRO A 1 120 ? 17.061 -26.686 -49.797 1.00 58.59 120 PRO A CA 1
ATOM 973 C C . PRO A 1 120 ? 15.805 -27.432 -50.293 1.00 58.59 120 PRO A C 1
ATOM 975 O O . PRO A 1 120 ? 15.922 -28.333 -51.127 1.00 58.59 120 PRO A O 1
ATOM 978 N N . SER A 1 121 ? 14.610 -27.116 -49.782 1.00 60.09 121 SER A N 1
ATOM 979 C CA . SER A 1 121 ? 13.351 -27.795 -50.134 1.00 60.09 121 SER A CA 1
ATOM 980 C C . SER A 1 121 ? 12.316 -26.919 -50.848 1.00 60.09 121 SER A C 1
ATOM 982 O O . SER A 1 121 ? 11.313 -27.459 -51.306 1.00 60.09 121 SER A O 1
ATOM 984 N N . MET A 1 122 ? 12.543 -25.608 -51.009 1.00 49.31 122 MET A N 1
ATOM 985 C CA . MET A 1 122 ? 11.539 -24.705 -51.602 1.00 49.31 122 MET A CA 1
ATOM 986 C C . MET A 1 122 ? 11.449 -24.823 -53.135 1.00 49.31 122 MET A C 1
ATOM 988 O O . MET A 1 122 ? 10.402 -24.572 -53.717 1.00 49.31 122 MET A O 1
ATOM 992 N N . TRP A 1 123 ? 12.521 -25.274 -53.790 1.00 54.59 123 TRP A N 1
ATOM 993 C CA . TRP A 1 123 ? 12.612 -25.400 -55.251 1.00 54.59 123 TRP A CA 1
ATOM 994 C C . TRP A 1 123 ? 12.402 -26.833 -55.771 1.00 54.59 123 TRP A C 1
ATOM 996 O O . TRP A 1 123 ? 12.513 -27.077 -56.970 1.00 54.59 123 TRP A O 1
ATOM 1006 N N . LYS A 1 124 ? 12.081 -27.799 -54.898 1.00 52.69 124 LYS A N 1
ATOM 1007 C CA . LYS A 1 124 ? 11.879 -29.206 -55.299 1.00 52.69 124 LYS A CA 1
ATOM 1008 C C . LYS A 1 124 ? 10.495 -29.510 -55.890 1.00 52.69 124 LYS A C 1
ATOM 1010 O O . LYS A 1 124 ? 10.222 -30.664 -56.204 1.00 52.69 124 LYS A O 1
ATOM 1015 N N . LEU A 1 125 ? 9.634 -28.510 -56.076 1.00 51.62 125 LEU A N 1
ATOM 1016 C CA . LEU A 1 125 ? 8.334 -28.670 -56.729 1.00 51.62 125 LEU A CA 1
ATOM 1017 C C . LEU A 1 125 ? 8.275 -27.815 -58.003 1.00 51.62 125 LEU A C 1
ATOM 1019 O O . LEU A 1 125 ? 8.155 -26.598 -57.953 1.00 51.62 125 LEU A O 1
ATOM 1023 N N . HIS A 1 126 ? 8.342 -28.526 -59.132 1.00 49.22 126 HIS A N 1
ATOM 1024 C CA . HIS A 1 126 ? 8.150 -28.105 -60.524 1.00 49.22 126 HIS A CA 1
ATOM 1025 C C . HIS A 1 126 ? 9.293 -27.402 -61.270 1.00 49.22 126 HIS A C 1
ATOM 1027 O O . HIS A 1 126 ? 9.331 -26.186 -61.447 1.00 49.22 126 HIS A O 1
ATOM 1033 N N . ARG A 1 127 ? 10.084 -28.242 -61.950 1.00 41.78 127 ARG A N 1
ATOM 1034 C CA . ARG A 1 127 ? 10.325 -28.068 -63.388 1.00 41.78 127 ARG A CA 1
ATOM 1035 C C . ARG A 1 127 ? 10.368 -29.428 -64.092 1.00 41.78 127 ARG A C 1
ATOM 1037 O O . ARG A 1 127 ? 11.431 -29.861 -64.504 1.00 41.78 127 ARG A O 1
ATOM 1044 N N . ASP A 1 128 ? 9.202 -30.049 -64.255 1.00 39.25 128 ASP A N 1
ATOM 1045 C CA . ASP A 1 128 ? 9.000 -31.071 -65.288 1.00 39.25 128 ASP A CA 1
ATOM 1046 C C . ASP A 1 128 ? 8.025 -30.506 -66.322 1.00 39.25 128 ASP A C 1
ATOM 1048 O O . ASP A 1 128 ? 6.808 -30.548 -66.156 1.00 39.25 128 ASP A O 1
ATOM 1052 N N . SER A 1 129 ? 8.592 -29.935 -67.385 1.00 48.19 129 SER A N 1
ATOM 1053 C CA . SER A 1 129 ? 7.864 -29.510 -68.583 1.00 48.19 129 SER A CA 1
ATOM 1054 C C . SER A 1 129 ? 8.626 -29.972 -69.823 1.00 48.19 129 SER A C 1
ATOM 1056 O O . SER A 1 129 ? 9.211 -29.167 -70.541 1.00 48.19 129 SER A O 1
ATOM 1058 N N . SER A 1 130 ? 8.696 -31.283 -70.041 1.00 42.50 130 SER A N 1
ATOM 1059 C CA . SER A 1 130 ? 8.769 -31.941 -71.361 1.00 42.50 130 SER A CA 1
ATOM 1060 C C . SER A 1 130 ? 8.857 -33.451 -71.146 1.00 42.50 130 SER A C 1
ATOM 1062 O O . SER A 1 130 ? 9.678 -33.937 -70.379 1.00 42.50 130 SER A O 1
ATOM 1064 N N . GLY A 1 131 ? 7.904 -34.167 -71.739 1.00 44.34 131 GLY A N 1
ATOM 1065 C CA . GLY A 1 131 ? 7.454 -35.469 -71.262 1.00 44.34 131 GLY A CA 1
ATOM 1066 C C . GLY A 1 131 ? 8.295 -36.674 -71.655 1.00 44.34 131 GLY A C 1
ATOM 1067 O O . GLY A 1 131 ? 9.007 -36.652 -72.651 1.00 44.34 131 GLY A O 1
ATOM 1068 N N . ILE A 1 132 ? 8.066 -37.760 -70.916 1.00 35.81 132 ILE A N 1
ATOM 1069 C CA . ILE A 1 132 ? 8.148 -39.151 -71.363 1.00 35.81 132 ILE A CA 1
ATOM 1070 C C . ILE A 1 132 ? 6.923 -39.859 -70.768 1.00 35.81 132 ILE A C 1
ATOM 1072 O O . ILE A 1 132 ? 6.709 -39.858 -69.558 1.00 35.81 132 ILE A O 1
ATOM 1076 N N . VAL A 1 133 ? 6.100 -40.430 -71.643 1.00 40.44 133 VAL A N 1
ATOM 1077 C CA . VAL A 1 133 ? 5.079 -41.425 -71.300 1.00 40.44 133 VAL A CA 1
ATOM 1078 C C . VAL A 1 133 ? 5.799 -42.748 -71.051 1.00 40.44 133 VAL A C 1
ATOM 1080 O O . VAL A 1 133 ? 6.581 -43.144 -71.912 1.00 40.44 133 VAL A O 1
ATOM 1083 N N . CYS A 1 134 ? 5.510 -43.456 -69.955 1.00 31.48 134 CYS A N 1
ATOM 1084 C CA . CYS A 1 134 ? 5.462 -44.922 -69.973 1.00 31.48 134 CYS A CA 1
ATOM 1085 C C . CYS A 1 134 ? 4.864 -45.527 -68.691 1.00 31.48 134 CYS A C 1
ATOM 1087 O O . CYS A 1 134 ? 5.368 -45.255 -67.607 1.00 31.48 134 CYS A O 1
ATOM 1089 N N . SER A 1 135 ? 3.872 -46.399 -68.930 1.00 35.78 135 SER A N 1
ATOM 1090 C CA . SER A 1 135 ? 3.344 -47.551 -68.162 1.00 35.78 135 SER A CA 1
ATOM 1091 C C . SER A 1 135 ? 2.883 -47.364 -66.718 1.00 35.78 135 SER A C 1
ATOM 1093 O O . SER A 1 135 ? 3.737 -47.246 -65.816 1.00 35.78 135 SER A O 1
#

Radius of gyration: 31.66 Å; chains: 1; bounding box: 40×62×91 Å

Organism: Lutzomyia longipalpis (NCBI:txid7200)

Sequence (135 aa):
MIQAQFGELRKGPETLSGRIVQKDSFTMDETLRKRLKYLQHLPIACQFDVVEIVFDTPIVSPEVMDTFSEELKSRAKNRQVRAREERIREMKINEVYDRQMGKMMQQVADIDIGSPQGFPSMWKLHRDSSGIVCS

InterPro domains:
  IPR039739 RING-finger protein MAG2/RNF10 [PTHR12983] (1-122)

Foldseek 3Di:
DQCVQQVHVVSGDPDFDFDFPDKDKDFADPVCCVVPVVCVVDDGRDIDIDTDGDGPDCSHDVVVCVVCVVVVVVVVVVVVVVVVVVVVVVVVVVVVVVVVVVVVVVVVVPDDPPDCVNPVPPPPPDDDDDDDDDD

pLDDT: mean 84.25, std 17.0, range [31.48, 96.94]

Secondary structure (DSSP, 8-state):
-HHHHHSSGGGS-S---EEEEEEEEEE--HHHHHH-GGGTTSPTT-EEEEEEEEESS--S-HHHHHHTHHHHHHHHHHHHHHHHHHHHHHHHHHHHHHHHHHHHHHHHHTS-TT-TTT-TTTT-S----S-----